Protein AF-A0A523VQ17-F1 (afdb_monomer_lite)

Sequence (171 aa):
MSNVLKGVLVALSLFAFFCLMSKIDFIVHGILYNYGLQFSFEWAIDYWIVYTVAFVIFSVIVSLMYWLGSEKTMKDLKFSLVLLATVNILMISGLQDVMFYVLWAGGFPPNDVVWWWVPWFHLVGTWTTSMQILLTLAGISVTTLLWIMLIGRPVLSARVSSSKATGRLKE

Foldseek 3Di:
DDPVVVVVVLVVVLVVVLLVLLVVVCCQVPVCVVVVDDDDPVVVVVVVVVSLVVLLVVLLVSLVVQCVPDPNDPLSNLVSVLSSLLSNLLVLLPVSVVSNAVPPVVHADPFVDFPCVRPVCVVPVGDGPVNSVVSNVVSVVVSVVSVCVSVVDDPPPPPPVVVVVVVPVPD

Secondary structure (DSSP, 8-state):
--HHHHHHHHHHHHHHHHHHHHHHHHIIIIIGGGGT----HHHHHHHHHHHHHHHHHHHHHHHHHHHHTS---HHHHHHHHHHHHHHHHHHHTTHHHHHIIIIIISSPPPTTS--TTSHHHHHHS---HHHHHHHHHHHHHHHHHHHHHHHS---GGGSHHHHHHHTSS--

Radius of gyration: 21.81 Å; chains: 1; bounding box: 72×27×62 Å

Structure (mmCIF, N/CA/C/O backbone):
data_AF-A0A523VQ17-F1
#
_entry.id   AF-A0A523VQ17-F1
#
loop_
_atom_site.group_PDB
_atom_site.id
_atom_site.type_symbol
_atom_site.label_atom_id
_atom_site.label_alt_id
_atom_site.label_comp_id
_atom_site.label_asym_id
_atom_site.label_entity_id
_atom_site.label_seq_id
_atom_site.pdbx_PDB_ins_code
_atom_site.Cartn_x
_atom_site.Cartn_y
_atom_site.Cartn_z
_atom_site.occupancy
_atom_site.B_iso_or_equiv
_atom_site.auth_seq_id
_atom_site.auth_comp_id
_atom_site.auth_asym_id
_atom_site.auth_atom_id
_atom_site.pdbx_PDB_model_num
ATOM 1 N N . MET A 1 1 ? 1.612 4.922 28.576 1.00 64.19 1 MET A N 1
ATOM 2 C CA . MET A 1 1 ? 1.748 5.493 27.215 1.00 64.19 1 MET A CA 1
ATOM 3 C C . MET A 1 1 ? 0.367 5.879 26.699 1.00 64.19 1 MET A C 1
ATOM 5 O O . MET A 1 1 ? -0.531 5.052 26.817 1.00 64.19 1 MET A O 1
ATOM 9 N N . SER A 1 2 ? 0.165 7.103 26.195 1.00 80.81 2 SER A N 1
ATOM 10 C CA . SER A 1 2 ? -1.156 7.545 25.715 1.00 80.81 2 SER A CA 1
ATOM 11 C C . SER A 1 2 ? -1.603 6.756 24.473 1.00 80.81 2 SER A C 1
ATOM 13 O O . SER A 1 2 ? -0.773 6.281 23.695 1.00 80.81 2 SER A O 1
ATOM 15 N N . ASN A 1 3 ? -2.917 6.614 24.268 1.00 75.62 3 ASN A N 1
ATOM 16 C CA . ASN A 1 3 ? -3.472 5.912 23.099 1.00 75.62 3 ASN A CA 1
ATOM 17 C C . ASN A 1 3 ? -3.113 6.603 21.774 1.00 75.62 3 ASN A C 1
ATOM 19 O O . ASN A 1 3 ? -2.911 5.932 20.767 1.00 75.62 3 ASN A O 1
ATOM 23 N N . VAL A 1 4 ? -2.959 7.930 21.797 1.00 79.94 4 VAL A N 1
ATOM 24 C CA . VAL A 1 4 ? -2.488 8.720 20.650 1.00 79.94 4 VAL A CA 1
ATOM 25 C C . VAL A 1 4 ? -1.066 8.318 20.265 1.00 79.94 4 VAL A C 1
ATOM 27 O O . VAL A 1 4 ? -0.813 8.015 19.105 1.00 79.94 4 VAL A O 1
ATOM 30 N N . LEU A 1 5 ? -0.152 8.230 21.238 1.00 85.25 5 LEU A N 1
ATOM 31 C CA . LEU A 1 5 ? 1.233 7.836 20.977 1.00 85.25 5 LEU A CA 1
ATOM 32 C C . LEU A 1 5 ? 1.321 6.406 20.420 1.00 85.25 5 LEU A C 1
ATOM 34 O O . LEU A 1 5 ? 2.057 6.172 19.470 1.00 85.25 5 LEU A O 1
ATOM 38 N N . LYS A 1 6 ? 0.517 5.465 20.936 1.00 81.50 6 LYS A N 1
ATOM 39 C CA . LYS A 1 6 ? 0.410 4.109 20.360 1.00 81.50 6 LYS A CA 1
ATOM 40 C C . LYS A 1 6 ? -0.005 4.148 18.885 1.00 81.50 6 LYS A C 1
ATOM 42 O O . LYS A 1 6 ? 0.626 3.492 18.064 1.00 81.50 6 LYS A O 1
ATOM 47 N N . GLY A 1 7 ? -1.037 4.927 18.551 1.00 83.44 7 GLY A N 1
ATOM 48 C CA . GLY A 1 7 ? -1.512 5.072 17.172 1.00 83.44 7 GLY A CA 1
ATOM 49 C C . GLY A 1 7 ? -0.453 5.661 16.239 1.00 83.44 7 GLY A C 1
ATOM 50 O O . GLY A 1 7 ? -0.230 5.129 15.155 1.00 83.44 7 GLY A O 1
ATOM 51 N N . VAL A 1 8 ? 0.254 6.701 16.690 1.00 89.06 8 VAL A N 1
ATOM 52 C CA . VAL A 1 8 ? 1.361 7.313 15.937 1.00 89.06 8 VAL A CA 1
ATOM 53 C C . VAL A 1 8 ? 2.490 6.311 15.700 1.00 89.06 8 VAL A C 1
ATOM 55 O O . VAL A 1 8 ? 2.970 6.199 14.577 1.00 89.06 8 VAL A O 1
ATOM 58 N N . LEU A 1 9 ? 2.885 5.540 16.716 1.00 90.38 9 LEU A N 1
ATOM 59 C CA . LEU A 1 9 ? 3.934 4.527 16.567 1.00 90.38 9 LEU A CA 1
ATOM 60 C C . LEU A 1 9 ? 3.543 3.428 15.574 1.00 90.38 9 LEU A C 1
ATOM 62 O O . LEU A 1 9 ? 4.378 3.020 14.770 1.00 90.38 9 LEU A O 1
ATOM 66 N N . VAL A 1 10 ? 2.284 2.978 15.586 1.00 90.38 10 VAL A N 1
ATOM 67 C CA . VAL A 1 10 ? 1.789 2.015 14.590 1.00 90.38 10 VAL A CA 1
ATOM 68 C C . VAL A 1 10 ? 1.859 2.622 13.190 1.00 90.38 10 VAL A C 1
ATOM 70 O O . VAL A 1 10 ? 2.428 2.000 12.299 1.00 90.38 10 VAL A O 1
ATOM 73 N N . ALA A 1 11 ? 1.360 3.846 12.999 1.00 91.81 11 ALA A N 1
ATOM 74 C CA . ALA A 1 11 ? 1.396 4.520 11.702 1.00 91.81 11 ALA A CA 1
ATOM 75 C C . ALA A 1 11 ? 2.830 4.699 11.174 1.00 91.81 11 ALA A C 1
ATOM 77 O O . ALA A 1 11 ? 3.103 4.388 10.016 1.00 91.81 11 ALA A O 1
ATOM 78 N N . LEU A 1 12 ? 3.761 5.127 12.032 1.00 95.19 12 LEU A N 1
ATOM 79 C CA . LEU A 1 12 ? 5.179 5.249 11.689 1.00 95.19 12 LEU A CA 1
ATOM 80 C C . LEU A 1 12 ? 5.813 3.897 11.357 1.00 95.19 12 LEU A C 1
ATOM 82 O O . LEU A 1 12 ? 6.608 3.820 10.427 1.00 95.19 12 LEU A O 1
ATOM 86 N N . SER A 1 13 ? 5.448 2.831 12.073 1.00 94.38 13 SER A N 1
ATOM 87 C CA . SER A 1 13 ? 5.954 1.480 11.797 1.00 94.38 13 SER A CA 1
ATOM 88 C C . SER A 1 13 ? 5.466 0.965 10.443 1.00 94.38 13 SER A C 1
ATOM 90 O O . SER A 1 13 ? 6.248 0.391 9.689 1.00 94.38 13 SER A O 1
ATOM 92 N N . LEU A 1 14 ? 4.195 1.214 10.102 1.00 96.25 14 LEU A N 1
ATOM 93 C CA . LEU A 1 14 ? 3.659 0.904 8.777 1.00 96.25 14 LEU A CA 1
ATOM 94 C C . LEU A 1 14 ? 4.393 1.700 7.695 1.00 96.25 14 LEU A C 1
ATOM 96 O O . LEU A 1 14 ? 4.879 1.115 6.733 1.00 96.25 14 LEU A O 1
ATOM 100 N N . PHE A 1 15 ? 4.525 3.017 7.868 1.00 96.50 15 PHE A N 1
ATOM 101 C CA . PHE A 1 15 ? 5.237 3.868 6.916 1.00 96.50 15 PHE A CA 1
ATOM 102 C C . PHE A 1 15 ? 6.685 3.404 6.709 1.00 96.50 15 PHE A C 1
ATOM 104 O O . PHE A 1 15 ? 7.124 3.236 5.574 1.00 96.50 15 PHE A O 1
ATOM 111 N N . ALA A 1 16 ? 7.406 3.121 7.797 1.00 97.31 16 ALA A N 1
ATOM 112 C CA . ALA A 1 16 ? 8.771 2.611 7.745 1.00 97.31 16 ALA A CA 1
ATOM 113 C C . ALA A 1 16 ? 8.862 1.268 7.004 1.00 97.31 16 ALA A C 1
ATOM 115 O O . ALA A 1 16 ? 9.787 1.079 6.217 1.00 97.31 16 ALA A O 1
ATOM 116 N N . PHE A 1 17 ? 7.898 0.364 7.200 1.00 98.00 17 PHE A N 1
ATOM 117 C CA . PHE A 1 17 ? 7.842 -0.901 6.468 1.00 98.00 17 PHE A CA 1
ATOM 118 C C . PHE A 1 17 ? 7.660 -0.684 4.959 1.00 98.00 17 PHE A C 1
ATOM 120 O O . PHE A 1 17 ? 8.421 -1.241 4.172 1.00 98.00 17 PHE A O 1
ATOM 127 N N . PHE A 1 18 ? 6.730 0.177 4.537 1.00 98.19 18 PHE A N 1
ATOM 128 C CA . PHE A 1 18 ? 6.557 0.504 3.114 1.00 98.19 18 PHE A CA 1
ATOM 129 C C . PHE A 1 18 ? 7.799 1.200 2.516 1.00 98.19 18 PHE A C 1
ATOM 131 O O . PHE A 1 18 ? 8.212 0.886 1.396 1.00 98.19 18 PHE A O 1
ATOM 138 N N . CYS A 1 19 ? 8.457 2.092 3.267 1.00 97.94 19 CYS A N 1
ATOM 139 C CA . CYS A 1 19 ? 9.746 2.680 2.875 1.00 97.94 19 CYS A CA 1
ATOM 140 C C . CYS A 1 19 ? 10.827 1.610 2.686 1.00 97.94 19 CYS A C 1
ATOM 142 O O . CYS A 1 19 ? 11.555 1.634 1.696 1.00 97.94 19 CYS A O 1
ATOM 144 N N . LEU A 1 20 ? 10.928 0.661 3.617 1.00 98.19 20 LEU A N 1
ATOM 145 C CA . LEU A 1 20 ? 11.902 -0.422 3.542 1.00 98.19 20 LEU A CA 1
ATOM 146 C C . LEU A 1 20 ? 11.640 -1.317 2.327 1.00 98.19 20 LEU A C 1
ATOM 148 O O . LEU A 1 20 ? 12.557 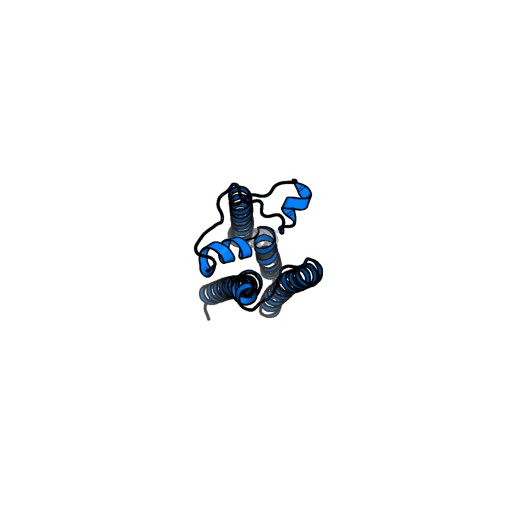-1.580 1.555 1.00 98.19 20 LEU A O 1
ATOM 152 N N . MET A 1 21 ? 10.394 -1.744 2.130 1.00 98.25 21 MET A N 1
ATOM 153 C CA . MET A 1 21 ? 10.023 -2.622 1.022 1.00 98.25 21 MET A CA 1
ATOM 154 C C . MET A 1 21 ? 10.225 -1.942 -0.338 1.00 98.25 21 MET A C 1
ATOM 156 O O . MET A 1 21 ? 10.780 -2.556 -1.246 1.00 98.25 21 MET A O 1
ATOM 160 N N . SER A 1 22 ? 9.866 -0.662 -0.482 1.00 98.00 22 SER A N 1
ATOM 161 C CA . SER A 1 22 ? 10.162 0.095 -1.713 1.00 98.00 22 SER A CA 1
ATOM 162 C C . SER A 1 22 ? 11.667 0.275 -1.937 1.00 98.00 22 SER A C 1
ATOM 164 O O . SER A 1 22 ? 12.129 0.269 -3.077 1.00 98.00 22 SER A O 1
ATOM 166 N N . LYS A 1 23 ? 12.466 0.388 -0.866 1.00 98.06 23 LYS A N 1
ATOM 167 C CA . LYS A 1 23 ? 13.926 0.462 -0.987 1.00 98.06 23 LYS A CA 1
ATOM 168 C C . LYS A 1 23 ? 14.540 -0.865 -1.425 1.00 98.06 23 LYS A C 1
ATOM 170 O O . LYS A 1 23 ? 15.469 -0.849 -2.229 1.00 98.06 23 LYS A O 1
ATOM 175 N N . ILE A 1 24 ? 14.049 -1.989 -0.902 1.00 98.06 24 ILE A N 1
ATOM 176 C CA . ILE A 1 24 ? 14.471 -3.328 -1.339 1.00 98.06 24 ILE A CA 1
ATOM 177 C C . ILE A 1 24 ? 14.185 -3.489 -2.831 1.00 98.06 24 ILE A C 1
ATOM 179 O O . ILE A 1 24 ? 15.064 -3.918 -3.574 1.00 98.06 24 ILE A O 1
ATOM 183 N N . ASP A 1 25 ? 12.998 -3.081 -3.272 1.00 96.94 25 ASP A N 1
ATOM 184 C CA . ASP A 1 25 ? 12.624 -3.139 -4.683 1.00 96.94 25 ASP A CA 1
ATOM 185 C C . ASP A 1 25 ? 13.536 -2.269 -5.562 1.00 96.94 25 ASP A C 1
ATOM 187 O O . ASP A 1 25 ? 14.061 -2.737 -6.569 1.00 96.94 25 ASP A O 1
ATOM 191 N N . PHE A 1 26 ? 13.876 -1.059 -5.108 1.00 97.56 26 PHE A N 1
ATOM 192 C CA . PHE A 1 26 ? 14.873 -0.206 -5.766 1.00 97.56 26 PHE A CA 1
ATOM 193 C C . PHE A 1 26 ? 16.275 -0.814 -5.829 1.00 97.56 26 PHE A C 1
ATOM 195 O O . PHE A 1 26 ? 16.996 -0.631 -6.813 1.00 97.56 26 PHE A O 1
ATOM 202 N N . ILE A 1 27 ? 16.695 -1.534 -4.789 1.00 98.25 27 ILE A N 1
ATOM 203 C CA . ILE A 1 27 ? 17.978 -2.235 -4.827 1.00 98.25 27 ILE A CA 1
ATOM 204 C C . ILE A 1 27 ? 17.948 -3.288 -5.938 1.00 98.25 27 ILE A C 1
ATOM 206 O O . ILE A 1 27 ? 18.857 -3.308 -6.764 1.00 98.25 27 ILE A O 1
ATOM 210 N N . VAL A 1 28 ? 16.899 -4.108 -5.991 1.00 97.50 28 VAL A N 1
ATOM 211 C CA . VAL A 1 28 ? 16.785 -5.222 -6.943 1.00 97.50 28 VAL A CA 1
ATOM 212 C C . VAL A 1 28 ? 16.622 -4.737 -8.384 1.00 97.50 28 VAL A C 1
ATOM 214 O O . VAL A 1 28 ? 17.387 -5.152 -9.251 1.00 97.50 28 VAL A O 1
ATOM 217 N N . HIS A 1 29 ? 15.682 -3.826 -8.630 1.00 94.75 29 HIS A N 1
ATOM 218 C CA . HIS A 1 29 ? 15.306 -3.371 -9.973 1.00 94.75 29 HIS A CA 1
ATOM 219 C C . HIS A 1 29 ? 16.043 -2.107 -10.441 1.00 94.75 29 HIS A C 1
ATOM 221 O O . HIS A 1 29 ? 15.809 -1.625 -11.546 1.00 94.75 29 HIS A O 1
ATOM 227 N N . GLY A 1 30 ? 16.926 -1.548 -9.611 1.00 94.56 30 GLY A N 1
ATOM 228 C CA . GLY A 1 30 ? 17.709 -0.356 -9.938 1.00 94.56 30 GLY A CA 1
ATOM 229 C C . GLY A 1 30 ? 19.198 -0.567 -9.713 1.00 94.56 30 GLY A C 1
ATOM 230 O O . GLY A 1 30 ? 19.990 -0.553 -10.655 1.00 94.56 30 GLY A O 1
ATOM 231 N N . ILE A 1 31 ? 19.604 -0.767 -8.458 1.00 97.31 31 ILE A N 1
ATOM 232 C CA . ILE A 1 31 ? 21.030 -0.829 -8.107 1.00 97.31 31 ILE A CA 1
ATOM 233 C C . ILE A 1 31 ? 21.693 -2.069 -8.708 1.00 97.31 31 ILE A C 1
ATOM 235 O O . ILE A 1 31 ? 22.712 -1.929 -9.382 1.00 97.31 31 ILE A O 1
ATOM 239 N N . LEU A 1 32 ? 21.132 -3.263 -8.496 1.00 97.75 32 LEU A N 1
ATOM 240 C CA . LEU A 1 32 ? 21.765 -4.525 -8.892 1.00 97.75 32 LEU A CA 1
ATOM 241 C C . LEU A 1 32 ? 21.928 -4.673 -10.408 1.00 97.75 32 LEU A C 1
ATOM 243 O O . LEU A 1 32 ? 22.842 -5.371 -10.848 1.00 97.75 32 LEU A O 1
ATOM 247 N N . TYR A 1 33 ? 21.127 -3.969 -11.210 1.00 96.00 33 TYR A N 1
ATOM 248 C CA . TYR A 1 33 ? 21.289 -3.965 -12.666 1.00 96.00 33 TYR A CA 1
ATOM 249 C C . TYR A 1 33 ? 22.627 -3.354 -13.093 1.00 96.00 33 TYR A C 1
ATOM 251 O O . TYR A 1 33 ? 23.266 -3.845 -14.022 1.00 96.00 33 TYR A O 1
ATOM 259 N N . ASN A 1 34 ? 23.136 -2.376 -12.337 1.00 96.56 34 ASN A N 1
ATOM 260 C CA . ASN A 1 34 ? 24.474 -1.813 -12.554 1.00 96.56 34 ASN A CA 1
ATOM 261 C C . ASN A 1 34 ? 25.608 -2.769 -12.143 1.00 96.56 34 ASN A C 1
ATOM 263 O O . ASN A 1 34 ? 26.760 -2.544 -12.506 1.00 96.56 34 ASN A O 1
ATOM 267 N N . TYR A 1 35 ? 25.293 -3.832 -11.400 1.00 97.25 35 TYR A N 1
ATOM 268 C CA . TYR A 1 35 ? 26.232 -4.879 -10.986 1.00 97.25 35 TYR A CA 1
ATOM 269 C C . TYR A 1 35 ? 26.083 -6.167 -11.809 1.00 97.25 35 TYR A C 1
ATOM 271 O O . TYR A 1 35 ? 26.633 -7.202 -11.440 1.00 97.25 35 TYR A O 1
ATOM 279 N N . GLY A 1 36 ? 25.363 -6.109 -12.933 1.00 96.56 36 GLY A N 1
ATOM 280 C CA . GLY A 1 36 ? 25.245 -7.217 -13.880 1.00 96.56 36 GLY A CA 1
ATOM 281 C C . GLY A 1 36 ? 24.020 -8.110 -13.688 1.00 96.56 36 GLY A C 1
ATOM 282 O O . GLY A 1 36 ? 23.866 -9.063 -14.450 1.00 96.56 36 GLY A O 1
ATOM 283 N N . LEU A 1 37 ? 23.127 -7.812 -12.735 1.00 96.44 37 LEU A N 1
ATOM 284 C CA . LEU A 1 37 ? 21.825 -8.478 -12.691 1.00 96.44 37 LEU A CA 1
ATOM 285 C C . LEU A 1 37 ? 21.024 -8.082 -13.938 1.00 96.44 37 LEU A C 1
ATOM 287 O O . LEU A 1 37 ? 20.804 -6.904 -14.198 1.00 96.44 37 LEU A O 1
ATOM 291 N N . GLN A 1 38 ? 20.574 -9.067 -14.706 1.00 96.81 38 GLN A N 1
ATOM 292 C CA . GLN A 1 38 ? 19.701 -8.845 -15.855 1.00 96.81 38 GLN A CA 1
ATOM 293 C C . GLN A 1 38 ? 18.284 -9.276 -15.498 1.00 96.81 38 GLN A C 1
ATOM 295 O O . GLN A 1 38 ? 18.085 -10.307 -14.849 1.00 96.81 38 GLN A O 1
ATOM 300 N N . PHE A 1 39 ? 17.293 -8.488 -15.917 1.00 95.44 39 PHE A N 1
ATOM 301 C CA . PHE A 1 39 ? 15.898 -8.870 -15.744 1.00 95.44 39 PHE A CA 1
ATOM 302 C C . PHE A 1 39 ? 15.623 -10.207 -16.441 1.00 95.44 39 PHE A C 1
ATOM 304 O O . PHE A 1 39 ? 15.898 -10.366 -17.630 1.00 95.44 39 PHE A O 1
ATOM 311 N N . SER A 1 40 ? 15.035 -11.149 -15.709 1.00 96.38 40 SER A N 1
ATOM 312 C CA . SER A 1 40 ? 14.389 -12.321 -16.284 1.00 96.38 40 SER A CA 1
ATOM 313 C C . SER A 1 40 ? 13.142 -12.654 -15.472 1.00 96.38 40 SER A C 1
ATOM 315 O O . SER A 1 40 ? 13.106 -12.477 -14.255 1.00 96.38 40 SER A O 1
ATOM 317 N N . PHE A 1 41 ? 12.104 -13.143 -16.152 1.00 94.88 41 PHE A N 1
ATOM 318 C CA . PHE A 1 41 ? 10.863 -13.535 -15.484 1.00 94.88 41 PHE A CA 1
ATOM 319 C C . PHE A 1 41 ? 11.064 -14.681 -14.488 1.00 94.88 41 PHE A C 1
ATOM 321 O O . PHE A 1 41 ? 10.337 -14.745 -13.506 1.00 94.88 41 PHE A O 1
ATOM 328 N N . GLU A 1 42 ? 12.053 -15.549 -14.721 1.00 96.06 42 GLU A N 1
ATOM 329 C CA . GLU A 1 42 ? 12.345 -16.708 -13.873 1.00 96.06 42 GLU A CA 1
ATOM 330 C C . GLU A 1 42 ? 12.593 -16.294 -12.419 1.00 96.06 42 GLU A C 1
ATOM 332 O O . GLU A 1 42 ? 11.882 -16.748 -11.530 1.00 96.06 42 GLU A O 1
ATOM 337 N N . TRP A 1 43 ? 13.518 -15.361 -12.174 1.00 96.62 43 TRP A N 1
ATOM 338 C CA . TRP A 1 43 ? 13.769 -14.889 -10.811 1.00 96.62 43 TRP A CA 1
ATOM 339 C C . TRP A 1 43 ? 12.787 -13.796 -10.374 1.00 96.62 43 TRP A C 1
ATOM 341 O O . TRP A 1 43 ? 12.489 -13.684 -9.184 1.00 96.62 43 TRP A O 1
ATOM 351 N N . ALA A 1 44 ? 12.284 -12.974 -11.304 1.00 96.00 44 ALA A N 1
ATOM 352 C CA . ALA A 1 44 ? 11.404 -11.857 -10.958 1.00 96.00 44 ALA A CA 1
ATOM 353 C C . ALA A 1 44 ? 10.062 -12.338 -10.392 1.00 96.00 44 ALA A C 1
ATOM 355 O O . ALA A 1 44 ? 9.560 -11.747 -9.438 1.00 96.00 44 ALA A O 1
ATOM 356 N N . ILE A 1 45 ? 9.511 -13.437 -10.919 1.00 95.19 45 ILE A N 1
ATOM 357 C CA . ILE A 1 45 ? 8.281 -14.040 -10.392 1.00 95.19 45 ILE A CA 1
ATOM 358 C C . ILE A 1 45 ? 8.491 -14.514 -8.951 1.00 95.19 45 ILE A C 1
ATOM 360 O O . ILE A 1 45 ? 7.698 -14.160 -8.077 1.00 95.19 45 ILE A O 1
ATOM 364 N N . ASP A 1 46 ? 9.571 -15.251 -8.679 1.00 97.12 46 ASP A N 1
ATOM 365 C CA . ASP A 1 46 ? 9.893 -15.717 -7.325 1.00 97.12 46 ASP A CA 1
ATOM 366 C C . ASP A 1 46 ? 10.079 -14.540 -6.361 1.00 97.12 46 ASP A C 1
ATOM 368 O O . ASP A 1 46 ? 9.535 -14.537 -5.250 1.00 97.12 46 ASP A O 1
ATOM 372 N N . TYR A 1 47 ? 10.782 -13.498 -6.809 1.00 97.00 47 TYR A N 1
ATOM 373 C CA . TYR A 1 47 ? 10.934 -12.260 -6.057 1.00 97.00 47 TYR A CA 1
ATOM 374 C C . TYR A 1 47 ? 9.576 -11.618 -5.741 1.00 97.00 47 TYR A C 1
ATOM 376 O O . TYR A 1 47 ? 9.297 -11.347 -4.572 1.00 97.00 47 TYR A O 1
ATOM 384 N N . TRP A 1 48 ? 8.707 -11.413 -6.736 1.00 95.81 48 TRP A N 1
ATOM 385 C CA . TRP A 1 48 ? 7.394 -10.788 -6.538 1.00 95.81 48 TRP A CA 1
ATOM 386 C C . TRP A 1 48 ? 6.484 -11.610 -5.620 1.00 95.81 48 TRP A C 1
ATOM 388 O O . TRP A 1 48 ? 5.753 -11.029 -4.810 1.00 95.81 48 TRP A O 1
ATOM 398 N N . ILE A 1 49 ? 6.544 -12.944 -5.687 1.00 96.25 49 ILE A N 1
ATOM 399 C CA . ILE A 1 49 ? 5.799 -13.828 -4.778 1.00 96.25 49 ILE A CA 1
ATOM 400 C C . ILE A 1 49 ? 6.273 -13.615 -3.342 1.00 96.25 49 ILE A C 1
ATOM 402 O O . ILE A 1 49 ? 5.456 -13.323 -2.466 1.00 96.25 49 ILE A O 1
ATOM 406 N N . VAL A 1 50 ? 7.581 -13.716 -3.090 1.00 97.75 50 VAL A N 1
ATOM 407 C CA . VAL A 1 50 ? 8.145 -13.536 -1.743 1.00 97.75 50 VAL A CA 1
ATOM 408 C C . VAL A 1 50 ? 7.859 -12.130 -1.220 1.00 97.75 50 VAL A C 1
ATOM 410 O O . VAL A 1 50 ? 7.444 -11.968 -0.071 1.00 97.75 50 VAL A O 1
ATOM 413 N N . TYR A 1 51 ? 8.014 -11.121 -2.073 1.00 96.81 51 TYR A N 1
ATOM 414 C CA . TYR A 1 51 ? 7.717 -9.729 -1.763 1.00 96.81 51 TYR A CA 1
ATOM 415 C C . TYR A 1 51 ? 6.253 -9.547 -1.338 1.00 96.81 51 TYR A C 1
ATOM 417 O O . TYR A 1 51 ? 5.976 -8.996 -0.272 1.00 96.81 51 TYR A O 1
ATOM 425 N N . THR A 1 52 ? 5.308 -10.090 -2.108 1.00 96.44 52 THR A N 1
ATOM 426 C CA . THR A 1 52 ? 3.869 -10.037 -1.800 1.00 96.44 52 THR A CA 1
ATOM 427 C C . THR A 1 52 ? 3.540 -10.779 -0.505 1.00 96.44 52 THR A C 1
ATOM 429 O O . THR A 1 52 ? 2.816 -10.265 0.352 1.00 96.44 52 THR A O 1
ATOM 432 N N . VAL A 1 53 ? 4.103 -11.975 -0.319 1.00 97.88 53 VAL A N 1
ATOM 433 C CA . VAL A 1 53 ? 3.917 -12.777 0.898 1.00 97.88 53 VAL A CA 1
ATOM 434 C C . VAL A 1 53 ? 4.447 -12.039 2.128 1.00 97.88 53 VAL A C 1
ATOM 436 O O . VAL A 1 53 ? 3.800 -12.080 3.176 1.00 97.88 53 VAL A O 1
ATOM 439 N N . ALA A 1 54 ? 5.555 -11.303 2.015 1.00 98.19 54 ALA A N 1
ATOM 440 C CA . ALA A 1 54 ? 6.081 -10.495 3.113 1.00 98.19 54 ALA A CA 1
ATOM 441 C C . ALA A 1 54 ? 5.078 -9.421 3.573 1.00 98.19 54 ALA A C 1
ATOM 443 O O . ALA A 1 54 ? 4.880 -9.255 4.778 1.00 98.19 54 ALA A O 1
ATOM 444 N N . PHE A 1 55 ? 4.382 -8.751 2.646 1.00 98.00 55 PHE A N 1
ATOM 445 C CA . PHE A 1 55 ? 3.302 -7.813 2.986 1.00 98.00 55 PHE A CA 1
ATOM 446 C C . PHE A 1 55 ? 2.132 -8.503 3.689 1.00 98.00 55 PHE A C 1
ATOM 448 O O . PHE A 1 55 ? 1.640 -7.996 4.703 1.00 98.00 55 PHE A O 1
ATOM 455 N N . VAL A 1 56 ? 1.701 -9.665 3.190 1.00 98.12 56 VAL A N 1
ATOM 456 C CA . VAL A 1 56 ? 0.601 -10.429 3.796 1.00 98.12 56 VAL A CA 1
ATOM 457 C C . VAL A 1 56 ? 0.970 -10.853 5.218 1.00 98.12 56 VAL A C 1
ATOM 459 O O . VAL A 1 56 ? 0.222 -10.563 6.154 1.00 98.12 56 VAL A O 1
ATOM 462 N N . ILE A 1 57 ? 2.145 -11.456 5.410 1.00 98.38 57 ILE A N 1
ATOM 463 C CA . ILE A 1 57 ? 2.639 -11.876 6.728 1.00 98.38 57 ILE A CA 1
ATOM 464 C C . ILE A 1 57 ? 2.747 -10.675 7.668 1.00 98.38 57 ILE A C 1
ATOM 466 O O . ILE A 1 57 ? 2.237 -10.731 8.787 1.00 98.38 57 ILE A O 1
ATOM 470 N N . PHE A 1 58 ? 3.347 -9.570 7.220 1.00 98.06 58 PHE A N 1
ATOM 471 C CA . PHE A 1 58 ? 3.463 -8.357 8.025 1.00 98.06 58 PHE A CA 1
ATOM 472 C C . PHE A 1 58 ? 2.090 -7.815 8.444 1.00 98.06 58 PHE A C 1
ATOM 474 O O . PHE A 1 58 ? 1.891 -7.490 9.617 1.00 98.06 58 PHE A O 1
ATOM 481 N N . SER A 1 59 ? 1.119 -7.783 7.523 1.00 98.06 59 SER A N 1
ATOM 482 C CA . SER A 1 59 ? -0.246 -7.334 7.816 1.00 98.06 59 SER A CA 1
ATOM 483 C C . SER A 1 59 ? -0.923 -8.191 8.889 1.00 98.06 59 SER A C 1
ATOM 485 O O . SER A 1 59 ? -1.551 -7.650 9.803 1.00 98.06 59 SER A O 1
ATOM 487 N N . VAL A 1 60 ? -0.742 -9.514 8.822 1.00 98.25 60 VAL A N 1
ATOM 488 C CA . VAL A 1 60 ? -1.274 -10.469 9.797 1.00 98.25 60 VAL A CA 1
ATOM 489 C C . VAL A 1 60 ? -0.584 -10.285 11.144 1.00 98.25 60 VAL A C 1
ATOM 491 O O 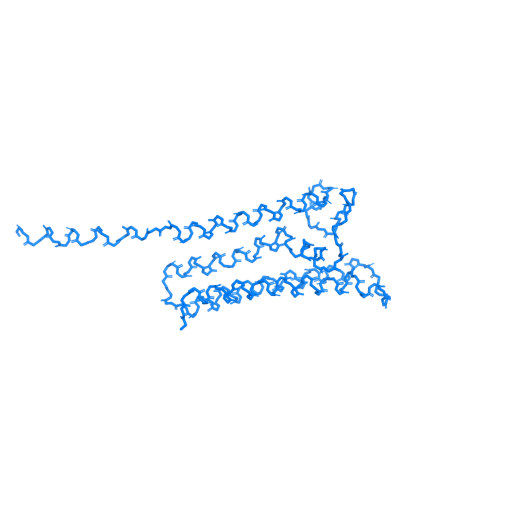. VAL A 1 60 ? -1.268 -10.163 12.156 1.00 98.25 60 VAL A O 1
ATOM 494 N N . ILE A 1 61 ? 0.748 -10.196 11.172 1.00 97.44 61 ILE A N 1
ATOM 495 C CA . ILE A 1 61 ? 1.517 -10.016 12.410 1.00 97.44 61 ILE A CA 1
ATOM 496 C C . ILE A 1 61 ? 1.112 -8.720 13.109 1.00 97.44 61 ILE A C 1
ATOM 498 O O . ILE A 1 61 ? 0.741 -8.757 14.279 1.00 97.44 61 ILE A O 1
ATOM 502 N N . VAL A 1 62 ? 1.121 -7.583 12.412 1.00 96.00 62 VAL A N 1
ATOM 503 C CA . VAL A 1 62 ? 0.771 -6.283 13.008 1.00 96.00 62 VAL A CA 1
ATOM 504 C C . VAL A 1 62 ? -0.677 -6.271 13.509 1.00 96.00 62 VAL A C 1
ATOM 506 O O . VAL A 1 62 ? -0.952 -5.794 14.614 1.00 96.00 62 VAL A O 1
ATOM 509 N N . SER A 1 63 ? -1.598 -6.844 12.735 1.00 96.06 63 SER A N 1
ATOM 510 C CA . SER A 1 63 ? -3.008 -6.978 13.108 1.00 96.06 63 SER A CA 1
ATOM 511 C C . SER A 1 63 ? -3.212 -7.859 14.349 1.00 96.06 63 SER A C 1
ATOM 513 O O . SER A 1 63 ? -3.932 -7.462 15.275 1.00 96.06 63 SER A O 1
ATOM 515 N N . LEU A 1 64 ? -2.546 -9.016 14.408 1.00 96.19 64 LEU A N 1
ATOM 516 C CA . LEU A 1 64 ? -2.605 -9.945 15.536 1.00 96.19 64 LEU A CA 1
ATOM 517 C C . LEU A 1 64 ? -1.920 -9.377 16.777 1.00 96.19 64 LEU A C 1
ATOM 519 O O . LEU A 1 64 ? -2.472 -9.484 17.868 1.00 96.19 64 LEU A O 1
ATOM 523 N N . MET A 1 65 ? -0.757 -8.741 16.634 1.00 94.19 65 MET A N 1
ATOM 524 C CA . MET A 1 65 ? -0.053 -8.094 17.744 1.00 94.19 65 MET A CA 1
ATOM 525 C C . MET A 1 65 ? -0.919 -7.012 18.388 1.00 94.19 65 MET A C 1
ATOM 527 O O . MET A 1 65 ? -1.018 -6.959 19.616 1.00 94.19 65 MET A O 1
ATOM 531 N N . TYR A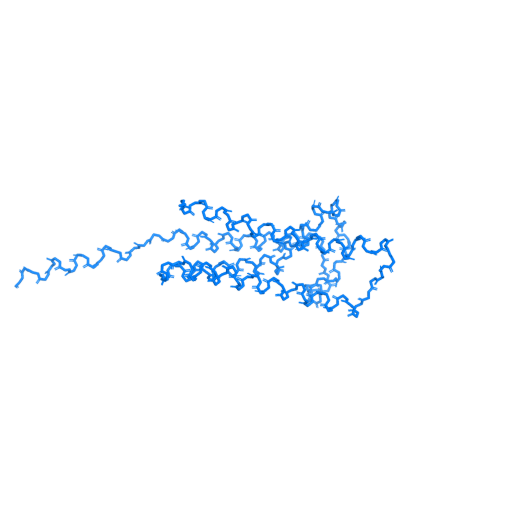 1 66 ? -1.594 -6.193 17.574 1.00 93.06 66 TYR A N 1
ATOM 532 C CA . TYR A 1 66 ? -2.562 -5.225 18.082 1.00 93.06 66 TYR A CA 1
ATOM 533 C C . TYR A 1 66 ? -3.692 -5.920 18.858 1.00 93.06 66 TYR A C 1
ATOM 535 O O . TYR A 1 66 ? -3.975 -5.548 19.997 1.00 93.06 66 TYR A O 1
ATOM 543 N N . TRP A 1 67 ? -4.315 -6.949 18.273 1.00 93.94 67 TRP A N 1
ATOM 544 C CA . TRP A 1 67 ? -5.420 -7.674 18.906 1.00 93.94 67 TRP A CA 1
ATOM 545 C C . TRP A 1 67 ? -5.016 -8.332 20.230 1.00 93.94 67 TRP A C 1
ATOM 547 O O . TRP A 1 67 ? -5.695 -8.151 21.243 1.00 93.94 67 TRP A O 1
ATOM 557 N N . LEU A 1 68 ? -3.887 -9.044 20.257 1.00 93.81 68 LEU A N 1
ATOM 558 C CA . LEU A 1 68 ? -3.379 -9.730 21.446 1.00 93.81 68 LEU A CA 1
ATOM 559 C C . LEU A 1 68 ? -3.068 -8.756 22.588 1.00 93.81 68 LEU A C 1
ATOM 561 O O . LEU A 1 68 ? -3.380 -9.068 23.743 1.00 93.81 68 LEU A O 1
ATOM 565 N N . GLY A 1 69 ? -2.515 -7.584 22.259 1.00 90.38 69 GLY A N 1
ATOM 566 C CA . GLY A 1 69 ? -2.193 -6.515 23.209 1.00 90.38 69 GLY A CA 1
ATOM 567 C C . GLY A 1 69 ? -3.376 -5.628 23.621 1.00 90.38 69 GLY A C 1
ATOM 568 O O . GLY A 1 69 ? -3.196 -4.725 24.438 1.00 90.38 69 GLY A O 1
ATOM 569 N N . SER A 1 70 ? -4.566 -5.856 23.060 1.00 90.00 70 SER A N 1
ATOM 570 C CA . SER A 1 70 ? -5.788 -5.106 23.372 1.00 90.00 70 SER A CA 1
ATOM 571 C C . SER A 1 70 ? -6.609 -5.738 24.504 1.00 90.00 70 SER A C 1
ATOM 573 O O . SER A 1 70 ? -6.352 -6.866 24.945 1.00 90.00 70 SER A O 1
ATOM 575 N N . GLU A 1 71 ? -7.658 -5.026 24.923 1.00 92.06 71 GLU A N 1
ATOM 576 C CA . GLU A 1 71 ? -8.675 -5.502 25.874 1.00 92.06 71 GLU A CA 1
ATOM 577 C C . GLU A 1 71 ? -9.624 -6.553 25.270 1.00 92.06 71 GLU A C 1
AT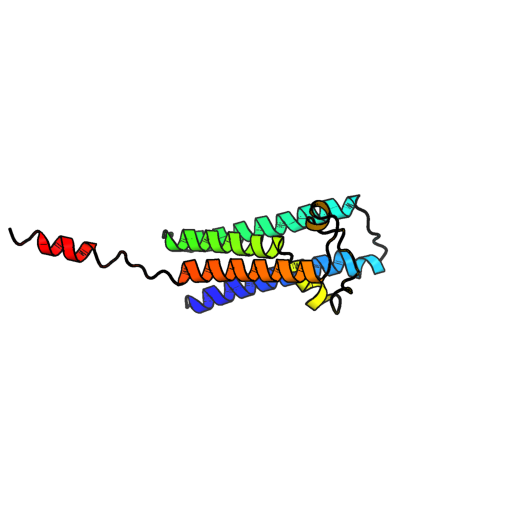OM 579 O O . GLU A 1 71 ? -10.475 -7.095 25.972 1.00 92.06 71 GLU A O 1
ATOM 584 N N . LYS A 1 72 ? -9.453 -6.885 23.982 1.00 92.94 72 LYS A N 1
ATOM 585 C CA . LYS A 1 72 ? -10.211 -7.912 23.252 1.00 92.94 72 LYS A CA 1
ATOM 586 C C . LYS A 1 72 ? -11.702 -7.592 23.130 1.00 92.94 72 LYS A C 1
ATOM 588 O O . LYS A 1 72 ? -12.549 -8.485 23.095 1.00 92.94 72 LYS A O 1
ATOM 593 N N . THR A 1 73 ? -12.043 -6.309 23.024 1.00 94.12 73 THR A N 1
ATOM 594 C CA . THR A 1 73 ? -13.423 -5.881 22.772 1.00 94.12 73 THR A CA 1
ATOM 595 C C . THR A 1 73 ? -13.800 -6.056 21.298 1.00 94.12 73 THR A C 1
ATOM 597 O O . THR A 1 73 ? -12.949 -6.097 20.411 1.00 94.12 73 THR A O 1
ATOM 600 N N . MET A 1 74 ? -15.098 -6.051 20.976 1.00 91.81 74 MET A N 1
ATOM 601 C CA . MET A 1 74 ? -15.545 -6.040 19.571 1.00 91.81 74 MET A CA 1
ATOM 602 C C . MET A 1 74 ? -15.022 -4.833 18.777 1.00 91.81 74 MET A C 1
ATOM 604 O O . MET A 1 74 ? -14.929 -4.897 17.550 1.00 91.81 74 MET A O 1
ATOM 608 N N . LYS A 1 75 ? -14.704 -3.721 19.451 1.00 91.00 75 LYS A N 1
ATOM 609 C CA . LYS A 1 75 ? -14.097 -2.549 18.814 1.00 91.00 75 LYS A CA 1
ATOM 610 C C . LYS A 1 75 ? -12.641 -2.826 18.442 1.00 91.00 75 LYS A C 1
ATOM 612 O O . LYS A 1 75 ? -12.247 -2.500 17.325 1.00 91.00 75 LYS A O 1
ATOM 617 N N . ASP A 1 76 ? -11.889 -3.476 19.325 1.00 91.50 76 ASP A N 1
ATOM 618 C CA . ASP A 1 76 ? -10.490 -3.833 19.073 1.00 91.50 76 ASP A CA 1
ATOM 619 C C . ASP A 1 76 ? -10.372 -4.887 17.965 1.00 91.50 76 ASP A C 1
ATOM 621 O O . ASP A 1 76 ? -9.468 -4.808 17.136 1.00 91.50 76 ASP A O 1
ATOM 625 N N . LEU A 1 77 ? -11.332 -5.818 17.868 1.00 94.62 77 LEU A N 1
ATOM 626 C CA . LEU A 1 77 ? -11.364 -6.803 16.782 1.00 94.62 77 LEU A CA 1
ATOM 627 C C . LEU A 1 77 ? -11.550 -6.103 15.435 1.00 94.62 77 LEU A C 1
ATOM 629 O O . LEU A 1 77 ? -10.818 -6.358 14.483 1.00 94.62 77 LEU A O 1
ATOM 633 N N . LYS A 1 78 ? -12.500 -5.163 15.358 1.00 95.06 78 LYS A N 1
ATOM 634 C CA . LYS A 1 78 ? -12.710 -4.355 14.149 1.00 95.06 78 LYS A CA 1
ATOM 635 C C . LYS A 1 78 ? -11.477 -3.526 13.803 1.00 95.06 78 LYS A C 1
ATOM 637 O O . LYS A 1 78 ? -11.138 -3.434 12.631 1.00 95.06 78 LYS A O 1
ATOM 642 N N . PHE A 1 79 ? -10.804 -2.953 14.798 1.00 94.31 79 PHE A N 1
ATOM 643 C CA . PHE A 1 79 ? -9.565 -2.207 14.587 1.00 94.31 79 PHE A CA 1
ATOM 644 C C . PHE A 1 79 ? -8.462 -3.101 14.020 1.00 94.31 79 PHE A C 1
ATOM 646 O O . PHE A 1 79 ? -7.838 -2.741 13.027 1.00 94.31 79 PHE A O 1
ATOM 653 N N . SER A 1 80 ? -8.272 -4.288 14.593 1.00 95.62 80 SER A N 1
ATOM 654 C CA . SER A 1 80 ? -7.334 -5.299 14.103 1.00 95.62 80 SER A CA 1
ATOM 655 C C . SER A 1 80 ? -7.619 -5.683 12.642 1.00 95.62 80 SER A C 1
ATOM 657 O O . SER A 1 80 ? -6.703 -5.685 11.816 1.00 95.62 80 SER A O 1
ATOM 659 N N . LEU A 1 81 ? -8.887 -5.909 12.284 1.00 97.44 81 LEU A N 1
ATOM 660 C CA . LEU A 1 81 ? -9.292 -6.226 10.909 1.00 97.44 81 LEU A CA 1
ATOM 661 C C . LEU A 1 81 ? -9.097 -5.048 9.942 1.00 97.44 81 LEU A C 1
ATOM 663 O O . LEU A 1 81 ? -8.623 -5.248 8.826 1.00 97.44 81 LEU A O 1
ATOM 667 N N . VAL A 1 82 ? -9.418 -3.819 10.356 1.00 96.75 82 VAL A N 1
ATOM 668 C CA . VAL A 1 82 ? -9.179 -2.609 9.546 1.00 96.75 82 VAL A CA 1
ATOM 669 C C . VAL A 1 82 ? -7.682 -2.375 9.344 1.00 96.75 82 VAL A C 1
ATOM 671 O O . VAL A 1 82 ? -7.272 -1.980 8.255 1.00 96.75 82 VAL A O 1
ATOM 674 N N . LEU A 1 83 ? -6.852 -2.664 10.348 1.00 96.56 83 LEU A N 1
ATOM 675 C CA . LEU A 1 83 ? -5.396 -2.581 10.248 1.00 96.56 83 LEU A CA 1
ATOM 676 C C . LEU A 1 83 ? -4.841 -3.596 9.236 1.00 96.56 83 LEU A C 1
ATOM 678 O O . LEU A 1 83 ? -4.049 -3.219 8.373 1.00 96.56 83 LEU A O 1
ATOM 682 N N . LEU A 1 84 ? -5.321 -4.844 9.282 1.00 98.00 84 LEU A N 1
ATOM 683 C CA . LEU A 1 84 ? -4.994 -5.875 8.289 1.00 98.00 84 LEU A CA 1
ATOM 684 C C . LEU A 1 84 ? -5.406 -5.433 6.881 1.00 98.00 84 LEU A C 1
ATOM 686 O O . LEU A 1 84 ? -4.598 -5.474 5.951 1.00 98.00 84 LEU A O 1
ATOM 690 N N . ALA A 1 85 ? -6.647 -4.966 6.727 1.00 98.19 85 ALA A N 1
ATOM 691 C CA . ALA A 1 85 ? -7.164 -4.491 5.449 1.00 98.19 85 ALA A CA 1
ATOM 692 C C . ALA A 1 85 ? -6.366 -3.290 4.922 1.00 98.19 85 ALA A C 1
ATOM 694 O O . ALA A 1 85 ? -6.073 -3.236 3.734 1.00 98.19 85 ALA A O 1
ATOM 695 N N . THR A 1 86 ? -5.957 -2.364 5.794 1.00 97.94 86 THR A N 1
ATOM 696 C CA . THR A 1 86 ? -5.191 -1.167 5.417 1.00 97.94 86 THR A CA 1
ATOM 697 C C . THR A 1 86 ? -3.893 -1.535 4.709 1.00 97.94 86 THR A C 1
ATOM 699 O O . THR A 1 86 ? -3.645 -1.042 3.613 1.00 97.94 86 THR A O 1
ATOM 702 N N . VAL A 1 87 ? -3.086 -2.427 5.292 1.00 98.19 87 VAL A N 1
ATOM 703 C CA . VAL A 1 87 ? -1.799 -2.824 4.694 1.00 98.19 87 VAL A CA 1
ATOM 704 C C . VAL A 1 87 ? -2.005 -3.465 3.321 1.00 98.19 87 VAL A C 1
ATOM 706 O O . VAL A 1 87 ? -1.327 -3.097 2.366 1.00 98.19 87 VAL A O 1
ATOM 709 N N . ASN A 1 88 ? -2.972 -4.378 3.205 1.00 98.31 88 ASN A N 1
ATOM 710 C CA . ASN A 1 88 ? -3.224 -5.093 1.953 1.00 98.31 88 ASN A CA 1
ATOM 711 C C . ASN A 1 88 ? -3.820 -4.185 0.871 1.00 98.31 88 ASN A C 1
ATOM 713 O O . ASN A 1 88 ? -3.396 -4.261 -0.275 1.00 98.31 88 ASN A O 1
ATOM 717 N N . ILE A 1 89 ? -4.751 -3.292 1.220 1.00 98.50 89 ILE A N 1
ATOM 718 C CA . ILE A 1 89 ? -5.324 -2.332 0.265 1.00 98.50 89 ILE A CA 1
ATOM 719 C C . ILE A 1 89 ? -4.235 -1.399 -0.264 1.00 98.50 89 ILE A C 1
ATOM 721 O O . ILE A 1 89 ? -4.166 -1.185 -1.470 1.00 98.50 89 ILE A O 1
ATOM 725 N N . LEU A 1 90 ? -3.368 -0.873 0.608 1.00 98.12 90 LEU A N 1
ATOM 726 C CA . LEU A 1 90 ? -2.285 0.013 0.178 1.00 98.12 90 LEU A CA 1
ATOM 727 C C . LEU A 1 90 ? -1.278 -0.712 -0.726 1.00 98.12 90 LEU A C 1
ATOM 729 O O . LEU A 1 90 ? -0.887 -0.152 -1.750 1.00 98.12 90 LEU A O 1
ATOM 733 N N . MET A 1 91 ? -0.925 -1.959 -0.401 1.00 97.19 91 MET A N 1
ATOM 734 C CA . MET A 1 91 ? -0.036 -2.787 -1.224 1.00 97.19 91 MET A CA 1
ATOM 735 C C . MET A 1 91 ? -0.637 -3.091 -2.604 1.00 97.19 91 MET A C 1
ATOM 737 O O . MET A 1 91 ? -0.015 -2.820 -3.629 1.00 97.19 91 MET A O 1
ATOM 741 N N . ILE A 1 92 ? -1.885 -3.566 -2.644 1.00 96.75 92 ILE A N 1
ATOM 742 C CA . ILE A 1 92 ? -2.609 -3.853 -3.893 1.00 96.75 92 ILE A CA 1
ATOM 743 C C . ILE A 1 92 ? -2.771 -2.572 -4.721 1.00 96.75 92 ILE A C 1
ATOM 745 O O . ILE A 1 92 ? -2.631 -2.591 -5.940 1.00 96.75 92 ILE A O 1
ATOM 749 N N . SER A 1 93 ? -2.994 -1.428 -4.073 1.00 97.44 93 SER A N 1
ATOM 750 C CA . SER A 1 93 ? -3.086 -0.141 -4.765 1.00 97.44 93 SER A CA 1
ATOM 751 C C . SER A 1 93 ? -1.749 0.393 -5.300 1.00 97.44 93 SER A C 1
ATOM 753 O O . SER A 1 93 ? -1.726 1.461 -5.909 1.00 97.44 93 SER A O 1
ATOM 755 N N . GLY A 1 94 ? -0.644 -0.323 -5.070 1.00 96.06 94 GLY A N 1
ATOM 756 C CA . GLY A 1 94 ? 0.699 0.004 -5.545 1.00 96.06 94 GLY A CA 1
ATOM 757 C C . GLY A 1 94 ? 1.339 1.210 -4.864 1.00 96.06 94 GLY A C 1
ATOM 758 O O . GLY A 1 94 ? 2.080 1.967 -5.492 1.00 96.06 94 GLY A O 1
ATOM 759 N N . LEU A 1 95 ? 1.069 1.403 -3.567 1.00 97.62 95 LEU A N 1
ATOM 760 C CA . LEU A 1 95 ? 1.736 2.452 -2.790 1.00 97.62 95 LEU A CA 1
ATOM 761 C C . LEU A 1 95 ? 3.261 2.265 -2.792 1.00 97.62 95 LEU A C 1
ATOM 763 O O . LEU A 1 95 ? 3.997 3.247 -2.869 1.00 97.62 95 LEU A O 1
ATOM 767 N N . GLN A 1 96 ? 3.741 1.022 -2.734 1.00 95.94 96 GLN A N 1
ATOM 768 C CA . GLN A 1 96 ? 5.169 0.711 -2.795 1.00 95.94 96 GLN A CA 1
ATOM 769 C C . GLN A 1 96 ? 5.818 1.189 -4.096 1.00 95.94 96 GLN A C 1
ATOM 771 O O . GLN A 1 96 ? 6.927 1.711 -4.041 1.00 95.94 96 GLN A O 1
ATOM 776 N N . ASP A 1 97 ? 5.124 1.087 -5.232 1.00 94.38 97 ASP A N 1
ATOM 777 C CA . ASP A 1 97 ? 5.671 1.496 -6.526 1.00 94.38 97 ASP A CA 1
ATOM 778 C C . ASP A 1 97 ? 5.714 3.024 -6.635 1.00 94.38 97 ASP A C 1
ATOM 780 O O . ASP A 1 97 ? 6.687 3.616 -7.101 1.00 94.38 97 ASP A O 1
ATOM 784 N N . VAL A 1 98 ? 4.685 3.700 -6.117 1.00 96.75 98 VAL A N 1
ATOM 785 C CA . VAL A 1 98 ? 4.693 5.162 -5.960 1.00 96.75 98 VAL A CA 1
ATOM 786 C C . VAL A 1 98 ? 5.879 5.595 -5.099 1.00 96.75 98 VAL A C 1
ATOM 788 O O . VAL A 1 98 ? 6.618 6.506 -5.472 1.00 96.75 98 VAL A O 1
ATOM 791 N N . MET A 1 99 ? 6.102 4.924 -3.969 1.00 97.62 99 MET A N 1
ATOM 792 C CA . MET A 1 99 ? 7.233 5.215 -3.088 1.00 97.62 99 MET A CA 1
ATOM 793 C C . MET A 1 99 ? 8.578 4.899 -3.743 1.00 97.62 99 MET A C 1
ATOM 795 O O . MET A 1 99 ? 9.514 5.672 -3.556 1.00 97.62 99 MET A O 1
ATOM 799 N N . PHE A 1 100 ? 8.671 3.836 -4.546 1.00 97.25 100 PHE A N 1
ATOM 800 C CA . PHE A 1 100 ? 9.862 3.511 -5.327 1.00 97.25 100 PHE A CA 1
ATOM 801 C C . PHE A 1 100 ? 10.308 4.709 -6.165 1.00 97.25 100 PHE A C 1
ATOM 803 O O . PHE A 1 100 ? 11.452 5.162 -6.063 1.00 97.25 100 PHE A O 1
ATOM 810 N N . TYR A 1 101 ? 9.385 5.269 -6.946 1.00 96.75 101 TYR A N 1
ATOM 811 C CA . TYR A 1 101 ? 9.716 6.353 -7.864 1.00 96.75 101 TYR A CA 1
ATOM 812 C C . TYR A 1 101 ? 9.934 7.684 -7.152 1.00 96.75 101 TYR A C 1
ATOM 814 O O . TYR A 1 101 ? 10.894 8.394 -7.458 1.00 96.75 101 TYR A O 1
ATOM 822 N N . VAL A 1 102 ? 9.077 8.010 -6.182 1.00 96.31 102 VAL A N 1
ATOM 823 C CA . VAL A 1 102 ? 9.131 9.291 -5.464 1.00 96.31 102 VAL A CA 1
ATOM 824 C C . VAL A 1 102 ? 10.346 9.378 -4.541 1.00 96.31 102 VAL A C 1
ATOM 826 O O . VAL A 1 102 ? 10.959 10.439 -4.452 1.00 96.31 102 VAL A O 1
ATOM 829 N N . LEU A 1 103 ? 10.694 8.293 -3.845 1.00 97.06 103 LEU A N 1
ATOM 830 C CA . LEU A 1 103 ? 11.755 8.318 -2.835 1.00 97.06 103 LEU A CA 1
ATOM 831 C C . LEU A 1 103 ? 13.121 7.913 -3.389 1.00 97.06 103 LEU A C 1
ATOM 833 O O . LEU A 1 103 ? 14.133 8.404 -2.889 1.00 97.06 103 LEU A O 1
ATOM 837 N N . TRP A 1 104 ? 13.171 7.011 -4.378 1.00 97.38 104 TRP A N 1
ATOM 838 C CA . TRP A 1 104 ? 14.425 6.348 -4.755 1.00 97.38 104 TRP A CA 1
ATOM 839 C C . TRP A 1 104 ? 14.830 6.555 -6.215 1.00 97.38 104 TRP A C 1
ATOM 841 O O . TRP A 1 104 ? 15.998 6.842 -6.466 1.00 97.38 104 TRP A O 1
ATOM 851 N N . ALA A 1 105 ? 13.903 6.438 -7.169 1.00 94.75 105 ALA A N 1
ATOM 852 C CA . ALA A 1 105 ? 14.240 6.481 -8.598 1.00 94.75 105 ALA A CA 1
ATOM 853 C C . ALA A 1 105 ? 14.320 7.897 -9.201 1.00 94.75 105 ALA A C 1
ATOM 855 O O . ALA A 1 105 ? 14.661 8.044 -10.372 1.00 94.75 105 ALA A O 1
ATOM 856 N N . GLY A 1 106 ? 14.031 8.940 -8.415 1.00 93.69 106 GLY A N 1
ATOM 857 C CA . GLY A 1 106 ? 14.173 10.338 -8.839 1.00 93.69 106 GLY A CA 1
ATOM 858 C C . GLY A 1 106 ? 12.979 10.907 -9.611 1.00 93.69 106 GLY A C 1
ATOM 859 O O . GLY A 1 106 ? 13.090 11.989 -10.183 1.00 93.69 106 GLY A O 1
ATOM 860 N N . GLY A 1 107 ? 11.838 10.216 -9.611 1.00 95.38 107 GLY A N 1
ATOM 861 C CA . GLY A 1 107 ? 10.611 10.652 -10.275 1.00 95.38 107 GLY A CA 1
ATOM 862 C C . GLY A 1 107 ? 9.916 9.525 -11.028 1.00 95.38 107 GLY A C 1
ATOM 863 O O . GLY A 1 107 ? 10.484 8.464 -11.263 1.00 95.38 107 GLY A O 1
ATOM 864 N N . PHE A 1 108 ? 8.657 9.755 -11.393 1.00 96.62 108 PHE A N 1
ATOM 865 C CA . PHE A 1 108 ? 7.892 8.794 -12.180 1.00 96.62 108 PHE A CA 1
ATOM 866 C C . PHE A 1 108 ? 8.391 8.708 -13.624 1.00 96.62 108 PHE A C 1
ATOM 868 O O . PHE A 1 108 ? 8.811 9.726 -14.183 1.00 96.62 108 PHE A O 1
ATOM 875 N N . PRO A 1 109 ? 8.264 7.535 -14.268 1.00 95.19 109 PRO A N 1
ATOM 876 C CA . PRO A 1 109 ? 8.454 7.450 -15.702 1.00 95.19 109 PRO A CA 1
ATOM 877 C C . PRO A 1 109 ? 7.354 8.255 -16.421 1.00 95.19 109 PRO A C 1
ATOM 879 O O . PRO A 1 109 ? 6.250 8.421 -15.874 1.00 95.19 109 PRO A O 1
ATOM 882 N N . PRO A 1 110 ? 7.619 8.754 -17.642 1.00 96.31 110 PRO A N 1
ATOM 883 C CA . PRO A 1 110 ? 6.613 9.475 -18.408 1.00 96.31 110 PRO A CA 1
ATOM 884 C C . PRO A 1 110 ? 5.392 8.585 -18.702 1.00 96.31 110 PRO A C 1
ATOM 886 O O . PRO A 1 110 ? 5.461 7.358 -18.656 1.00 96.31 110 PRO A O 1
ATOM 889 N N . ASN A 1 111 ? 4.231 9.200 -18.938 1.00 96.62 111 ASN A N 1
ATOM 890 C CA . ASN A 1 111 ? 2.952 8.476 -18.962 1.00 96.62 111 ASN A CA 1
ATOM 891 C C . ASN A 1 111 ? 2.741 7.590 -20.209 1.00 96.62 111 ASN A C 1
ATOM 893 O O . ASN A 1 111 ? 1.765 6.849 -20.269 1.00 96.62 111 ASN A O 1
ATOM 897 N N . ASP A 1 112 ? 3.622 7.671 -21.200 1.00 94.81 112 ASP A N 1
ATOM 898 C CA . ASP A 1 112 ? 3.680 6.762 -22.349 1.00 94.81 112 ASP A CA 1
ATOM 899 C C . ASP A 1 112 ? 4.411 5.443 -22.030 1.00 94.81 112 ASP A C 1
ATOM 901 O O . ASP A 1 112 ? 4.285 4.475 -22.782 1.00 94.81 112 ASP A O 1
ATOM 905 N N . VAL A 1 113 ? 5.123 5.362 -20.899 1.00 94.62 113 VAL A N 1
ATOM 906 C CA . VAL A 1 113 ? 5.736 4.123 -20.414 1.00 94.62 113 VAL A CA 1
ATOM 907 C C . VAL A 1 113 ? 4.668 3.206 -19.827 1.00 94.62 113 VAL A C 1
ATOM 909 O O . VAL A 1 113 ? 3.954 3.558 -18.884 1.00 94.62 113 VAL A O 1
ATOM 912 N N . VAL A 1 114 ? 4.602 1.989 -20.366 1.00 96.12 114 VAL A N 1
ATOM 913 C CA . VAL A 1 114 ? 3.693 0.939 -19.904 1.00 96.12 114 VAL A CA 1
ATOM 914 C C . VAL A 1 114 ? 4.355 0.115 -18.806 1.00 96.12 114 VAL A C 1
ATOM 916 O O . VAL A 1 114 ? 5.419 -0.475 -18.999 1.00 96.12 114 VAL A O 1
ATOM 919 N N . TRP A 1 115 ? 3.684 0.033 -17.665 1.00 95.19 115 TRP A N 1
ATOM 920 C CA . TRP A 1 115 ? 4.088 -0.744 -16.500 1.00 95.19 115 TRP A CA 1
ATOM 921 C C . TRP A 1 115 ? 3.650 -2.198 -16.671 1.00 95.19 115 TRP A C 1
ATOM 923 O O . TRP A 1 115 ? 2.727 -2.682 -16.020 1.00 95.19 115 TRP A O 1
ATOM 933 N N . TRP A 1 116 ? 4.290 -2.901 -17.597 1.00 94.06 116 TRP A N 1
ATOM 934 C CA . TRP A 1 116 ? 3.914 -4.270 -17.960 1.00 94.06 116 TRP A CA 1
ATOM 935 C C . TRP A 1 116 ? 4.114 -5.293 -16.830 1.00 94.06 116 TRP A C 1
ATOM 937 O O . TRP A 1 116 ? 3.584 -6.396 -16.911 1.00 94.06 116 TRP A O 1
ATOM 947 N N . TRP A 1 117 ? 4.877 -4.941 -15.792 1.00 91.19 117 TRP A N 1
ATOM 948 C CA . TRP A 1 117 ? 5.184 -5.806 -14.650 1.00 91.19 117 TRP A CA 1
ATOM 949 C C . TRP A 1 117 ? 4.108 -5.800 -13.559 1.00 91.19 117 TRP A C 1
ATOM 951 O O . TRP A 1 117 ? 4.128 -6.663 -12.684 1.00 91.19 117 TRP A O 1
ATOM 961 N N . VAL A 1 118 ? 3.167 -4.848 -13.571 1.00 92.69 118 VAL A N 1
ATOM 962 C CA . VAL A 1 118 ? 2.097 -4.838 -12.566 1.00 92.69 118 VAL A CA 1
ATOM 963 C C . VAL A 1 118 ? 0.968 -5.808 -12.942 1.00 92.69 118 VAL A C 1
ATOM 965 O O . VAL A 1 118 ? 0.620 -5.921 -14.119 1.00 92.69 118 VAL A O 1
ATOM 968 N N . PRO A 1 119 ? 0.289 -6.449 -11.970 1.00 90.19 119 PRO A N 1
ATOM 969 C CA . PRO A 1 119 ? -0.806 -7.381 -12.262 1.00 90.19 119 PRO A CA 1
ATOM 970 C C . PRO A 1 119 ? -1.940 -6.766 -13.096 1.00 90.19 119 PRO A C 1
ATOM 972 O O . PRO A 1 119 ? -2.564 -7.438 -13.916 1.00 90.19 119 PRO A O 1
ATOM 975 N N . TRP A 1 120 ? -2.192 -5.468 -12.913 1.00 93.00 120 TRP A N 1
ATOM 976 C CA . TRP A 1 120 ? -3.265 -4.730 -13.579 1.00 93.00 120 TRP A CA 1
ATOM 977 C C . TRP A 1 120 ? -3.077 -4.621 -15.092 1.00 93.00 120 TRP A C 1
ATOM 979 O O . TRP A 1 120 ? -4.063 -4.623 -15.833 1.00 93.00 120 TRP A O 1
ATOM 989 N N . PHE A 1 121 ? -1.826 -4.595 -15.558 1.00 93.69 121 PHE A N 1
ATOM 990 C CA . PHE A 1 121 ? -1.513 -4.610 -16.983 1.00 93.69 121 PHE A CA 1
ATOM 991 C C . PHE A 1 121 ? -2.083 -5.859 -17.662 1.00 93.69 121 PHE A C 1
ATOM 993 O O . PHE A 1 121 ? -2.671 -5.758 -18.734 1.00 93.69 121 PHE A O 1
ATOM 1000 N N . HIS A 1 122 ? -2.004 -7.022 -17.016 1.00 90.56 122 HIS A N 1
ATOM 1001 C CA . HIS A 1 122 ? -2.519 -8.271 -17.579 1.00 90.56 122 HIS A CA 1
ATOM 1002 C C . HIS A 1 122 ? -4.051 -8.328 -17.653 1.00 90.56 122 HIS A C 1
ATOM 1004 O O . HIS A 1 122 ? -4.593 -9.127 -18.412 1.00 90.56 122 HIS A O 1
ATOM 1010 N N . LEU A 1 123 ? -4.751 -7.481 -16.893 1.00 91.88 123 LEU A N 1
ATOM 1011 C CA . LEU A 1 123 ? -6.212 -7.390 -16.923 1.00 91.88 123 LEU A CA 1
ATOM 1012 C C . LEU A 1 123 ? -6.712 -6.390 -17.970 1.00 91.88 123 LEU A C 1
ATOM 1014 O O . LEU A 1 123 ? -7.748 -6.621 -18.590 1.00 91.88 123 LEU A O 1
ATOM 1018 N N . VAL A 1 124 ? -6.001 -5.274 -18.146 1.00 93.38 124 VAL A N 1
ATOM 1019 C CA . VAL A 1 124 ? -6.464 -4.130 -18.956 1.00 93.38 124 VAL A CA 1
ATOM 1020 C C . VAL A 1 124 ? -5.704 -4.002 -20.286 1.00 93.38 124 VAL A C 1
ATOM 1022 O O . VAL A 1 124 ? -6.148 -3.301 -21.190 1.00 93.38 124 VAL A O 1
ATOM 1025 N N . GLY A 1 125 ? -4.562 -4.675 -20.439 1.00 93.69 125 GLY A N 1
ATOM 1026 C CA . GLY A 1 125 ? -3.696 -4.620 -21.625 1.00 93.69 125 GLY A CA 1
ATOM 1027 C C . GLY A 1 125 ? -2.829 -3.359 -21.724 1.00 93.69 125 GLY A C 1
ATOM 1028 O O . GLY A 1 125 ? -1.949 -3.277 -22.576 1.00 93.69 125 GLY A O 1
ATOM 1029 N N . THR A 1 126 ? -3.050 -2.377 -20.851 1.00 95.62 126 THR A N 1
ATOM 1030 C CA . THR A 1 126 ? -2.213 -1.188 -20.679 1.00 95.62 126 THR A CA 1
ATOM 1031 C C . THR A 1 126 ? -2.244 -0.754 -19.219 1.00 95.62 126 THR A C 1
ATOM 1033 O O . THR A 1 126 ? -3.244 -0.954 -18.525 1.00 95.62 126 THR A O 1
ATOM 1036 N N . TRP A 1 127 ? -1.144 -0.179 -18.742 1.00 97.81 127 TRP A N 1
ATOM 1037 C CA . TRP A 1 127 ? -1.061 0.397 -17.406 1.00 97.81 127 TRP A CA 1
ATOM 1038 C C . TRP A 1 127 ? -0.030 1.516 -17.389 1.00 97.81 127 TRP A C 1
ATOM 1040 O O . TRP A 1 127 ? 1.151 1.266 -17.612 1.00 97.81 127 TRP A O 1
ATOM 1050 N N . THR A 1 128 ? -0.470 2.752 -17.169 1.00 97.38 128 THR A N 1
ATOM 1051 C CA . THR A 1 128 ? 0.403 3.933 -17.220 1.00 97.38 128 THR A CA 1
ATOM 1052 C C . THR A 1 128 ? 0.644 4.528 -15.835 1.00 97.38 128 THR A C 1
ATOM 1054 O O . THR A 1 128 ? -0.083 4.237 -14.880 1.00 97.38 128 THR A O 1
ATOM 1057 N N . THR A 1 129 ? 1.611 5.444 -15.734 1.00 97.25 129 THR A N 1
ATOM 1058 C CA . THR A 1 129 ? 1.892 6.216 -14.513 1.00 97.25 129 THR A CA 1
ATOM 1059 C C . THR A 1 129 ? 0.634 6.870 -13.924 1.00 97.25 129 THR A C 1
ATOM 1061 O O . THR A 1 129 ? 0.387 6.773 -12.723 1.00 97.25 129 THR A O 1
ATOM 1064 N N . SER A 1 130 ? -0.205 7.514 -14.743 1.00 97.56 130 SER A N 1
ATOM 1065 C CA . SER A 1 130 ? -1.446 8.138 -14.265 1.00 97.56 130 SER A CA 1
ATOM 1066 C C . SER A 1 130 ? -2.447 7.119 -13.718 1.00 97.56 130 SER A C 1
ATOM 1068 O O . SER A 1 130 ? -3.071 7.385 -12.692 1.00 97.56 130 SER A O 1
ATOM 1070 N N . MET A 1 131 ? -2.589 5.954 -14.360 1.00 97.69 131 MET A N 1
ATOM 1071 C CA . MET A 1 131 ? -3.470 4.883 -13.869 1.00 97.69 131 MET A CA 1
ATOM 1072 C C . MET A 1 131 ? -2.985 4.361 -12.516 1.00 97.69 131 MET A C 1
ATOM 1074 O O . MET A 1 131 ? -3.789 4.204 -11.596 1.00 97.69 131 MET A O 1
ATOM 1078 N N . GLN A 1 132 ? -1.669 4.187 -12.370 1.00 97.69 132 GLN A N 1
ATOM 1079 C CA . GLN A 1 132 ? -1.061 3.782 -11.111 1.00 97.69 132 GLN A CA 1
ATOM 1080 C C . GLN A 1 132 ? -1.324 4.799 -9.993 1.00 97.69 132 GLN A C 1
ATOM 1082 O O . GLN A 1 132 ? -1.799 4.425 -8.921 1.00 97.69 132 GLN A O 1
ATOM 1087 N N . ILE A 1 133 ? -1.082 6.090 -10.244 1.00 97.75 133 ILE A N 1
ATOM 1088 C CA . ILE A 1 133 ? -1.327 7.152 -9.257 1.00 97.75 133 ILE A CA 1
ATOM 1089 C C . ILE A 1 133 ? -2.805 7.181 -8.847 1.00 97.75 133 ILE A C 1
ATOM 1091 O O . ILE A 1 133 ? -3.109 7.270 -7.656 1.00 97.75 133 ILE A O 1
ATOM 1095 N N . LEU A 1 134 ? -3.731 7.071 -9.805 1.00 98.00 134 LEU A N 1
ATOM 1096 C CA . LEU A 1 134 ? -5.169 7.045 -9.519 1.00 98.00 134 LEU A CA 1
ATOM 1097 C C . LEU A 1 134 ? -5.565 5.840 -8.661 1.00 98.00 134 LEU A C 1
ATOM 1099 O O . LEU A 1 134 ? -6.323 6.007 -7.703 1.00 98.00 134 LEU A O 1
ATOM 1103 N N . LEU A 1 135 ? -5.035 4.650 -8.959 1.00 97.94 135 LEU A N 1
ATOM 1104 C CA . LEU A 1 135 ? -5.282 3.457 -8.152 1.00 97.94 135 LEU A CA 1
ATOM 1105 C C . LEU A 1 135 ? -4.768 3.645 -6.718 1.00 97.94 135 LEU A C 1
ATOM 1107 O O . LEU A 1 135 ? -5.495 3.359 -5.764 1.00 97.94 135 LEU A O 1
ATOM 1111 N N . THR A 1 136 ? -3.556 4.179 -6.550 1.00 98.12 136 THR A N 1
ATOM 1112 C CA . THR A 1 136 ? -2.983 4.448 -5.224 1.00 98.12 136 THR A CA 1
ATOM 1113 C C . THR A 1 136 ? -3.816 5.470 -4.446 1.00 98.12 136 THR A C 1
ATOM 1115 O O . THR A 1 136 ? -4.135 5.245 -3.276 1.00 98.12 136 THR A O 1
ATOM 1118 N N . LEU A 1 137 ? -4.249 6.563 -5.083 1.00 98.44 137 LEU A N 1
ATOM 1119 C CA . LEU A 1 137 ? -5.128 7.558 -4.457 1.00 98.44 137 LEU A CA 1
ATOM 1120 C C . LEU A 1 137 ? -6.487 6.964 -4.063 1.00 98.44 137 LEU A C 1
ATOM 1122 O O . LEU A 1 137 ? -7.005 7.272 -2.983 1.00 98.44 137 LEU A O 1
ATOM 1126 N N . ALA A 1 138 ? -7.053 6.085 -4.892 1.00 98.38 138 ALA A N 1
ATOM 1127 C CA . ALA A 1 138 ? -8.274 5.359 -4.561 1.00 98.38 138 ALA A CA 1
ATOM 1128 C C . ALA A 1 138 ? -8.065 4.446 -3.339 1.00 98.38 138 ALA A C 1
ATOM 1130 O O . ALA A 1 138 ? -8.873 4.482 -2.410 1.00 98.38 138 ALA A O 1
ATOM 1131 N N . GLY A 1 139 ? -6.955 3.703 -3.277 1.00 98.25 139 GLY A N 1
ATOM 1132 C CA . GLY A 1 139 ? -6.593 2.877 -2.120 1.00 98.25 139 GLY A CA 1
ATOM 1133 C C . GLY A 1 139 ? -6.441 3.687 -0.826 1.00 98.25 139 GLY A C 1
ATOM 1134 O O . GLY A 1 139 ? -7.025 3.342 0.207 1.00 98.25 139 GLY A O 1
ATOM 1135 N N . ILE A 1 140 ? -5.734 4.819 -0.879 1.00 97.81 140 ILE A N 1
ATOM 1136 C CA . ILE A 1 140 ? -5.601 5.753 0.254 1.00 97.81 140 ILE A CA 1
ATOM 1137 C C . ILE A 1 140 ? -6.973 6.283 0.691 1.00 97.81 140 ILE A C 1
ATOM 1139 O O . ILE A 1 140 ? -7.267 6.356 1.887 1.00 97.81 140 ILE A O 1
ATOM 1143 N N . SER A 1 141 ? -7.846 6.607 -0.261 1.00 98.06 141 SER A N 1
ATOM 1144 C CA . SER A 1 141 ? -9.195 7.099 0.032 1.00 98.06 141 SER A CA 1
ATOM 1145 C C . SER A 1 141 ? -10.046 6.028 0.720 1.00 98.06 141 SER A C 1
ATOM 1147 O O . SER A 1 141 ? -10.663 6.300 1.749 1.00 98.06 141 SER A O 1
ATOM 1149 N N . VAL A 1 142 ? -10.028 4.790 0.215 1.00 98.19 142 VAL A N 1
ATOM 1150 C CA . VAL A 1 142 ? -10.746 3.653 0.816 1.00 98.19 142 VAL A CA 1
ATOM 1151 C C . VAL A 1 142 ? -10.258 3.387 2.238 1.00 98.19 142 VAL A C 1
ATOM 1153 O O . VAL A 1 142 ? -11.074 3.271 3.152 1.00 98.19 142 VAL A O 1
ATOM 1156 N N . THR A 1 143 ? -8.943 3.330 2.460 1.00 97.06 143 THR A N 1
ATOM 1157 C CA . THR A 1 143 ? -8.400 3.108 3.810 1.00 97.06 143 THR A CA 1
ATOM 1158 C C . THR A 1 143 ? -8.768 4.245 4.759 1.00 97.06 143 THR A C 1
ATOM 1160 O O . THR A 1 143 ? -9.221 3.986 5.874 1.00 97.06 143 THR A O 1
ATOM 1163 N N . THR A 1 144 ? -8.685 5.496 4.308 1.00 95.12 144 THR A N 1
ATOM 1164 C CA . THR A 1 144 ? -9.109 6.666 5.090 1.00 95.12 144 THR A CA 1
ATOM 1165 C C . THR A 1 144 ? -10.582 6.566 5.495 1.00 95.12 144 THR A C 1
ATOM 1167 O O . THR A 1 144 ? -10.917 6.759 6.666 1.00 95.12 144 THR A O 1
ATOM 1170 N N . LEU A 1 145 ? -11.464 6.189 4.566 1.00 96.19 145 LEU A N 1
ATOM 1171 C CA . LEU A 1 145 ? -12.886 5.978 4.848 1.00 96.19 145 LEU A CA 1
ATOM 1172 C C . LEU A 1 145 ? -13.114 4.851 5.865 1.00 96.19 145 LEU A C 1
ATOM 1174 O O . LEU A 1 145 ? -13.910 5.031 6.788 1.00 96.19 145 LEU A O 1
ATOM 1178 N N . LEU A 1 146 ? -12.396 3.727 5.760 1.00 95.62 146 LEU A N 1
ATOM 1179 C CA . LEU A 1 146 ? -12.476 2.635 6.741 1.00 95.62 146 LEU A CA 1
ATOM 1180 C C . LEU A 1 146 ? -12.121 3.118 8.154 1.00 95.62 146 LEU A C 1
ATOM 1182 O O . LEU A 1 146 ? -12.841 2.817 9.111 1.00 95.62 146 LEU A O 1
ATOM 1186 N N . TRP A 1 147 ? -11.056 3.912 8.287 1.00 94.00 147 TRP A N 1
ATOM 1187 C CA . TRP A 1 147 ? -10.646 4.489 9.568 1.00 94.00 147 TRP A CA 1
ATOM 1188 C C . TRP A 1 147 ? -11.668 5.492 10.112 1.00 94.00 147 TRP A C 1
ATOM 1190 O O . TRP A 1 147 ? -12.019 5.421 11.294 1.00 94.00 147 TRP A O 1
ATOM 1200 N N . ILE A 1 148 ? -12.220 6.367 9.264 1.00 92.88 148 ILE A N 1
ATOM 1201 C CA . ILE A 1 148 ? -13.294 7.296 9.651 1.00 92.88 148 ILE A CA 1
ATOM 1202 C C . ILE A 1 148 ? -14.526 6.523 10.135 1.00 92.88 148 ILE A C 1
ATOM 1204 O O . ILE A 1 148 ? -15.078 6.845 11.185 1.00 92.88 148 ILE A O 1
ATOM 1208 N N . MET A 1 149 ? -14.944 5.474 9.425 1.00 91.50 149 MET A N 1
ATOM 1209 C CA . MET A 1 149 ? -16.102 4.658 9.807 1.00 91.50 149 MET A CA 1
ATOM 1210 C C . MET A 1 149 ? -15.886 3.890 11.116 1.00 91.50 149 MET A C 1
ATOM 1212 O O . MET A 1 149 ? -16.848 3.648 11.850 1.00 91.50 149 MET A O 1
ATOM 1216 N N . LEU A 1 150 ? -14.647 3.492 11.409 1.00 90.81 150 LEU A N 1
ATOM 1217 C CA . LEU A 1 150 ? -14.291 2.801 12.644 1.00 90.81 150 LEU A CA 1
ATOM 1218 C C . LEU A 1 150 ? -14.267 3.754 13.850 1.00 90.81 150 LEU A C 1
ATOM 1220 O O . LEU A 1 150 ? -14.774 3.406 14.919 1.00 90.81 150 LEU A O 1
ATOM 1224 N N . ILE A 1 151 ? -13.678 4.941 13.685 1.00 87.50 151 ILE A N 1
ATOM 1225 C CA . ILE A 1 151 ? -13.491 5.925 14.764 1.00 87.50 151 ILE A CA 1
ATOM 1226 C C . ILE A 1 151 ? -14.767 6.748 14.991 1.00 87.50 151 ILE A C 1
ATOM 1228 O O . ILE A 1 151 ? -15.152 6.990 16.133 1.00 87.50 151 ILE A O 1
ATOM 1232 N N . GLY A 1 152 ? -15.440 7.149 13.912 1.00 75.00 152 GLY A N 1
ATOM 1233 C CA . GLY A 1 152 ? -16.573 8.076 13.901 1.00 75.00 152 GLY A CA 1
ATOM 1234 C C . GLY A 1 152 ? -17.920 7.488 14.321 1.00 75.00 152 GLY A C 1
ATOM 1235 O O . GLY A 1 152 ? -18.922 8.194 14.265 1.00 75.00 152 GLY A O 1
ATOM 1236 N N . ARG A 1 153 ? -17.988 6.220 14.749 1.00 64.12 153 ARG A N 1
ATOM 1237 C CA . ARG A 1 153 ? -19.209 5.645 15.336 1.00 64.12 153 ARG A CA 1
ATOM 1238 C C . ARG A 1 153 ? -19.213 5.863 16.854 1.00 64.12 153 ARG A C 1
ATOM 1240 O O . ARG A 1 153 ? -18.573 5.081 17.565 1.00 64.12 153 ARG A O 1
ATOM 1247 N N . PRO A 1 154 ? -19.935 6.869 17.389 1.00 52.09 154 PRO A N 1
ATOM 1248 C CA . PRO A 1 154 ? -20.170 6.951 18.822 1.00 52.09 154 PRO A CA 1
ATOM 1249 C C . PRO A 1 154 ? -20.934 5.707 19.286 1.00 52.09 154 PRO A C 1
ATOM 1251 O O . PRO A 1 154 ? -21.864 5.237 18.626 1.00 52.09 154 PRO A O 1
ATOM 1254 N N . VAL A 1 155 ? -20.527 5.155 20.429 1.00 53.84 155 VAL A N 1
ATOM 1255 C CA . VAL A 1 155 ? -21.186 4.015 21.077 1.00 53.84 155 VAL A CA 1
ATOM 1256 C C . VAL A 1 155 ? -22.579 4.457 21.533 1.00 53.84 155 VAL A C 1
ATOM 1258 O O . VAL A 1 155 ? -22.774 4.890 22.663 1.00 53.84 155 VAL A O 1
ATOM 1261 N N . LEU A 1 156 ? -23.574 4.341 20.654 1.00 47.06 156 LEU A N 1
ATOM 1262 C CA . LEU A 1 156 ? -24.979 4.611 20.981 1.00 47.06 156 LEU A CA 1
ATOM 1263 C C . LEU A 1 156 ? -25.604 3.543 21.902 1.00 47.06 156 LEU A C 1
ATOM 1265 O O . LEU A 1 156 ? -26.759 3.675 22.291 1.00 47.06 156 LEU A O 1
ATOM 1269 N N . SER A 1 157 ? -24.870 2.495 22.296 1.00 46.59 157 SER A N 1
ATOM 1270 C CA . SER A 1 157 ? -25.464 1.360 23.024 1.00 46.59 157 SER A CA 1
ATOM 1271 C C . SER A 1 157 ? -25.559 1.510 24.550 1.00 46.59 157 SER A C 1
ATOM 1273 O O . SER A 1 157 ? -26.217 0.696 25.187 1.00 46.59 157 SER A O 1
ATOM 1275 N N . ALA A 1 158 ? -24.982 2.550 25.164 1.00 47.56 158 ALA A N 1
ATOM 1276 C CA . ALA A 1 158 ? -24.960 2.648 26.631 1.00 47.56 158 ALA A CA 1
ATOM 1277 C C . ALA A 1 158 ? -26.190 3.340 27.258 1.00 47.56 158 ALA A C 1
ATOM 1279 O O . ALA A 1 158 ? -26.386 3.244 28.466 1.00 47.56 158 ALA A O 1
ATOM 1280 N N . ARG A 1 159 ? -27.037 4.037 26.482 1.00 45.06 159 ARG A N 1
ATOM 1281 C CA . ARG A 1 159 ? -28.132 4.855 27.054 1.00 45.06 159 ARG A CA 1
ATOM 1282 C C . ARG A 1 159 ? -29.507 4.185 27.102 1.00 45.06 159 ARG A C 1
ATOM 1284 O O . ARG A 1 159 ? -30.390 4.694 27.781 1.00 45.06 159 ARG A O 1
ATOM 1291 N N . VAL A 1 160 ? -29.701 3.052 26.424 1.00 50.22 160 VAL A N 1
ATOM 1292 C CA . VAL A 1 160 ? -31.027 2.405 26.340 1.00 50.22 160 VAL A CA 1
ATOM 1293 C C . VAL A 1 160 ? -31.237 1.334 27.422 1.00 50.22 160 VAL A C 1
ATOM 1295 O O . VAL A 1 160 ? -32.381 1.065 27.786 1.00 50.22 160 VAL A O 1
ATOM 1298 N N . SER A 1 161 ? -30.177 0.762 28.015 1.00 47.06 161 SER A N 1
ATOM 1299 C CA . SER A 1 161 ? -30.352 -0.238 29.085 1.00 47.06 161 SER A CA 1
ATOM 1300 C C . SER A 1 161 ? -30.637 0.376 30.462 1.00 47.06 161 SER A C 1
ATOM 1302 O O . SER A 1 161 ? -31.386 -0.226 31.229 1.00 47.06 161 SER A O 1
ATOM 1304 N N . SER A 1 162 ? -30.145 1.586 30.770 1.00 46.38 162 SER A N 1
ATOM 1305 C CA . SER A 1 162 ? -30.423 2.205 32.079 1.00 46.38 162 SER A CA 1
ATOM 1306 C C . SER A 1 162 ? -31.853 2.739 32.193 1.00 46.38 162 SER A C 1
ATOM 1308 O O . SER A 1 162 ? -32.422 2.702 33.274 1.00 46.38 162 SER A O 1
ATOM 1310 N N . SER A 1 163 ? -32.489 3.140 31.086 1.00 46.53 163 SER A N 1
ATOM 1311 C CA . SER A 1 163 ? -33.884 3.608 31.093 1.00 46.53 163 SER A CA 1
ATOM 1312 C C . SER A 1 163 ? -34.899 2.479 31.320 1.00 46.53 163 SER A C 1
ATOM 1314 O O . SER A 1 163 ? -35.932 2.712 31.946 1.00 46.53 16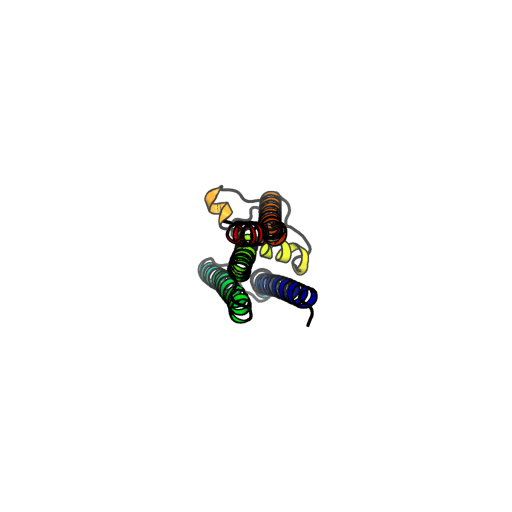3 SER A O 1
ATOM 1316 N N . LYS A 1 164 ? -34.612 1.248 30.870 1.00 50.16 164 LYS A N 1
ATOM 1317 C CA . LYS A 1 164 ? -35.507 0.097 31.093 1.00 50.16 164 LYS A CA 1
ATOM 1318 C C . LYS A 1 164 ? -35.376 -0.521 32.488 1.00 50.16 164 LYS A C 1
ATOM 1320 O O . LYS A 1 164 ? -36.334 -1.131 32.952 1.00 50.16 164 LYS A O 1
ATOM 1325 N N . ALA A 1 165 ? -34.240 -0.348 33.167 1.00 51.88 165 ALA A N 1
ATOM 1326 C CA . ALA A 1 165 ? -34.049 -0.853 34.528 1.00 51.88 165 ALA A CA 1
ATOM 1327 C C . ALA A 1 165 ? -34.807 -0.018 35.578 1.00 51.88 165 ALA A C 1
ATOM 1329 O O . ALA A 1 165 ? -35.372 -0.575 36.514 1.00 51.88 165 ALA A O 1
ATOM 1330 N N . THR A 1 166 ? -34.907 1.302 35.396 1.00 53.31 166 THR A N 1
ATOM 1331 C CA . THR A 1 166 ? -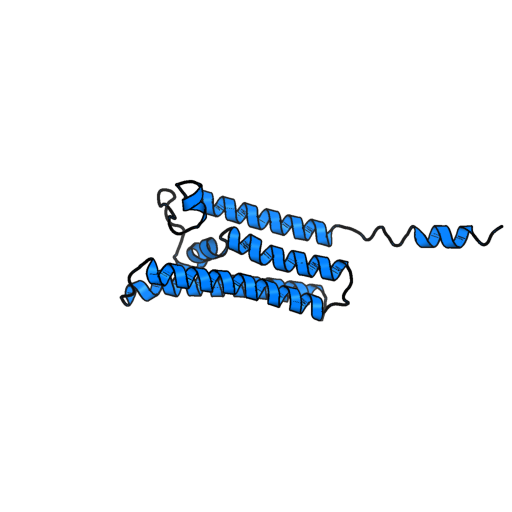35.595 2.193 36.352 1.00 53.31 166 THR A CA 1
ATOM 1332 C C . THR A 1 166 ? -37.121 2.213 36.201 1.00 53.31 166 THR A C 1
ATOM 1334 O O . THR A 1 166 ? -37.812 2.691 37.095 1.00 53.31 166 THR A O 1
ATOM 1337 N N . GLY A 1 167 ? -37.659 1.697 35.090 1.00 50.22 167 GLY A N 1
ATOM 1338 C CA . GLY A 1 167 ? -39.104 1.640 34.828 1.00 50.22 167 GLY A CA 1
ATOM 1339 C C . GLY A 1 167 ? -39.819 0.403 35.384 1.00 50.22 167 GLY A C 1
ATOM 1340 O O . GLY A 1 167 ? -41.041 0.388 35.401 1.00 50.22 167 GLY A O 1
ATOM 1341 N N . ARG A 1 168 ? -39.089 -0.625 35.842 1.00 50.81 168 ARG A N 1
ATOM 1342 C CA . ARG A 1 168 ? -39.666 -1.881 36.372 1.00 50.81 168 ARG A CA 1
ATOM 1343 C C . ARG A 1 168 ? -39.723 -1.973 37.900 1.00 50.81 168 ARG A C 1
ATOM 1345 O O . ARG A 1 168 ? -40.138 -2.996 38.420 1.00 50.81 168 ARG A O 1
ATOM 1352 N N . LEU A 1 169 ? -39.309 -0.928 38.616 1.00 52.66 169 LEU A N 1
ATOM 1353 C CA . LEU A 1 169 ? -39.348 -0.872 40.086 1.00 52.66 169 LEU A CA 1
ATOM 1354 C C . LEU A 1 169 ? -40.503 0.000 40.617 1.00 52.66 169 LEU A C 1
ATOM 1356 O O . LEU A 1 169 ? -40.437 0.476 41.747 1.00 52.66 169 LEU A O 1
ATOM 1360 N N . LYS A 1 170 ? -41.529 0.266 39.797 1.00 48.94 170 LYS A N 1
ATOM 1361 C CA . LYS A 1 170 ? -42.666 1.135 40.155 1.00 48.94 170 LYS A CA 1
ATOM 1362 C C . LYS A 1 170 ? -44.054 0.516 39.939 1.00 48.94 170 LYS A C 1
ATOM 1364 O O . LYS A 1 170 ? -45.028 1.259 39.971 1.00 48.94 170 LYS A O 1
ATOM 1369 N N . GLU A 1 171 ? -44.154 -0.799 39.772 1.00 42.41 171 GLU A N 1
ATOM 1370 C CA . GLU A 1 171 ? -45.442 -1.512 39.764 1.00 42.41 171 GLU A CA 1
ATOM 1371 C C . GLU A 1 171 ? -45.446 -2.632 40.800 1.00 42.41 171 GLU A C 1
ATOM 1373 O O . GLU A 1 171 ? -44.405 -3.323 40.911 1.00 42.41 171 GLU A O 1
#

pLDDT: mean 89.87, std 14.93, range [42.41, 98.5]